Protein AF-A0A938PDQ5-F1 (afdb_monomer_lite)

Secondary structure (DSSP, 8-state):
--EEEHHHHHHHHHHH-S-EEEEEEE-SS-EEEEEEEE-SS-EEEE-TT--EEEE-HHHHHHHSTT-EEEEEEE-

Structure (mmCIF, N/CA/C/O backbone):
data_AF-A0A938PDQ5-F1
#
_entry.id   AF-A0A938PDQ5-F1
#
loop_
_atom_site.group_PDB
_atom_site.id
_atom_site.type_symbol
_atom_site.label_atom_id
_atom_site.label_alt_id
_atom_site.label_comp_id
_atom_site.label_asym_id
_atom_site.label_entity_id
_atom_site.label_seq_id
_atom_site.pdbx_PDB_ins_code
_atom_site.Cartn_x
_atom_site.Cartn_y
_atom_site.Cartn_z
_atom_site.occupancy
_atom_site.B_iso_or_equiv
_atom_site.auth_seq_id
_atom_site.auth_comp_id
_atom_site.auth_asym_id
_atom_site.auth_atom_id
_atom_site.pdbx_PDB_model_num
ATOM 1 N N . MET A 1 1 ? 4.093 15.055 8.740 1.00 60.78 1 MET A N 1
ATOM 2 C CA . MET A 1 1 ? 3.607 13.963 9.608 1.00 60.78 1 MET A CA 1
ATOM 3 C C . MET A 1 1 ? 4.617 12.812 9.511 1.00 60.78 1 MET A C 1
ATOM 5 O O . MET A 1 1 ? 5.685 13.032 8.941 1.00 60.78 1 MET A O 1
ATOM 9 N N . LYS A 1 2 ? 4.415 11.643 10.141 1.00 79.00 2 LYS A N 1
ATOM 10 C CA . LYS A 1 2 ? 5.415 10.553 10.082 1.00 79.00 2 LYS A CA 1
ATOM 11 C C . LYS A 1 2 ? 5.356 9.888 8.703 1.00 79.00 2 LYS A C 1
ATOM 13 O O . LYS A 1 2 ? 4.327 9.320 8.357 1.00 79.00 2 LYS A O 1
ATOM 18 N N . LYS A 1 3 ? 6.457 9.937 7.949 1.00 90.94 3 LYS A N 1
ATOM 19 C CA . LYS A 1 3 ? 6.605 9.179 6.700 1.00 90.94 3 LYS A CA 1
ATOM 20 C C . LYS A 1 3 ? 6.996 7.736 7.008 1.00 90.94 3 LYS A C 1
ATOM 22 O O . LYS A 1 3 ? 7.815 7.506 7.898 1.00 90.94 3 LYS A O 1
ATOM 27 N N . VAL A 1 4 ? 6.418 6.795 6.273 1.00 95.00 4 VAL A N 1
ATOM 28 C CA . VAL A 1 4 ? 6.707 5.358 6.364 1.00 95.00 4 VAL A CA 1
ATOM 29 C C . VAL A 1 4 ? 7.165 4.838 5.008 1.00 95.00 4 VAL A C 1
ATOM 31 O O . VAL A 1 4 ? 6.732 5.336 3.971 1.00 95.00 4 VAL A O 1
ATOM 34 N N . ASN A 1 5 ? 8.059 3.859 4.984 1.00 94.94 5 ASN A N 1
ATOM 35 C CA . ASN A 1 5 ? 8.403 3.185 3.732 1.00 94.94 5 ASN A CA 1
ATOM 36 C C . ASN A 1 5 ? 7.299 2.187 3.324 1.00 94.94 5 ASN A C 1
ATOM 38 O O . ASN A 1 5 ? 6.419 1.853 4.116 1.00 94.94 5 ASN A O 1
ATOM 42 N N . THR A 1 6 ? 7.342 1.682 2.090 1.00 95.00 6 THR A N 1
ATOM 43 C CA . THR A 1 6 ? 6.321 0.754 1.560 1.00 95.00 6 THR A CA 1
ATOM 44 C C . THR A 1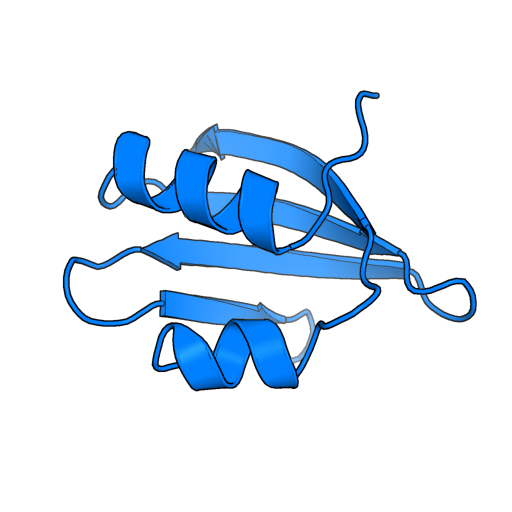 6 ? 6.140 -0.511 2.400 1.00 95.00 6 THR A C 1
ATOM 46 O O . THR A 1 6 ? 5.020 -1.002 2.534 1.00 95.00 6 THR A O 1
ATOM 49 N N . LYS A 1 7 ? 7.214 -1.048 2.991 1.00 95.56 7 LYS A N 1
ATOM 50 C CA . LYS A 1 7 ? 7.121 -2.243 3.838 1.00 95.56 7 LYS A CA 1
ATOM 51 C C . LYS A 1 7 ? 6.386 -1.933 5.143 1.00 95.56 7 LYS A C 1
ATOM 53 O O . LYS A 1 7 ? 5.485 -2.673 5.520 1.00 95.56 7 LYS A O 1
ATOM 58 N N . GLU A 1 8 ? 6.731 -0.826 5.791 1.00 96.19 8 GLU A N 1
ATOM 59 C CA . GLU A 1 8 ? 6.042 -0.357 6.999 1.00 96.19 8 GLU A CA 1
ATOM 60 C C . GLU A 1 8 ? 4.563 -0.052 6.717 1.00 96.19 8 GLU A C 1
ATOM 62 O O . GLU A 1 8 ? 3.693 -0.429 7.500 1.00 96.19 8 GLU A O 1
ATOM 67 N N . LEU A 1 9 ? 4.257 0.579 5.577 1.00 95.75 9 LEU A N 1
ATOM 68 C CA . LEU A 1 9 ? 2.879 0.822 5.151 1.00 95.75 9 LEU A CA 1
ATOM 69 C C . LEU A 1 9 ? 2.101 -0.486 4.995 1.00 95.75 9 LEU A C 1
ATOM 71 O O . LEU A 1 9 ? 0.986 -0.603 5.496 1.00 95.75 9 LEU A O 1
ATOM 75 N N . LEU A 1 10 ? 2.695 -1.482 4.337 1.00 95.06 10 LEU A N 1
ATOM 76 C CA . LEU A 1 10 ? 2.076 -2.789 4.157 1.00 95.06 10 LEU A CA 1
ATOM 77 C C . LEU A 1 10 ? 1.774 -3.461 5.505 1.00 95.06 10 LEU A C 1
ATOM 79 O O . LEU A 1 10 ? 0.681 -3.994 5.690 1.00 95.06 10 LEU A O 1
ATOM 83 N N . GLU A 1 11 ? 2.710 -3.420 6.454 1.00 95.44 11 GLU A N 1
ATOM 84 C CA . GLU A 1 11 ? 2.503 -3.957 7.804 1.00 95.44 11 GLU A CA 1
ATOM 85 C C . GLU A 1 11 ? 1.331 -3.255 8.512 1.00 95.44 11 GLU A C 1
ATOM 87 O O . GLU A 1 11 ? 0.491 -3.915 9.127 1.00 95.44 11 GLU A O 1
ATOM 92 N N . ILE A 1 12 ? 1.209 -1.930 8.372 1.00 94.81 12 ILE A N 1
ATOM 93 C CA . ILE A 1 12 ? 0.066 -1.161 8.890 1.00 94.81 12 ILE A CA 1
ATOM 94 C C . ILE A 1 12 ? -1.243 -1.618 8.229 1.00 94.81 12 ILE A C 1
ATOM 96 O O . ILE A 1 12 ? -2.214 -1.914 8.926 1.00 94.81 12 ILE A O 1
ATOM 100 N N . MET A 1 13 ? -1.272 -1.729 6.899 1.00 93.94 13 MET A N 1
ATOM 101 C CA . MET A 1 13 ? -2.457 -2.155 6.146 1.00 93.94 13 MET A CA 1
ATOM 102 C C . MET A 1 13 ? -2.928 -3.561 6.533 1.00 93.94 13 MET A C 1
ATOM 104 O O . MET A 1 13 ? -4.129 -3.793 6.691 1.00 93.94 13 MET A O 1
ATOM 108 N N . ILE A 1 14 ? -1.992 -4.498 6.703 1.00 93.69 14 ILE A N 1
ATOM 109 C CA . ILE A 1 14 ? -2.290 -5.875 7.111 1.00 93.69 14 ILE A CA 1
ATOM 110 C C . ILE A 1 14 ? -2.887 -5.904 8.520 1.00 93.69 14 ILE A C 1
ATOM 112 O O . ILE A 1 14 ? -3.854 -6.629 8.748 1.00 93.69 14 ILE A O 1
ATOM 116 N N . ASN A 1 15 ? -2.349 -5.109 9.448 1.00 93.25 15 ASN A N 1
ATOM 117 C CA . ASN A 1 15 ? -2.850 -5.044 10.821 1.00 93.25 15 ASN A CA 1
ATOM 118 C C . ASN A 1 15 ? -4.239 -4.404 10.916 1.00 93.25 15 ASN A C 1
ATOM 120 O O . ASN A 1 15 ? -5.050 -4.824 11.739 1.00 93.25 15 ASN A O 1
ATOM 124 N N . LEU A 1 16 ? -4.526 -3.403 10.080 1.00 90.12 16 LEU A N 1
ATOM 125 C CA . LEU A 1 16 ? -5.801 -2.691 10.119 1.00 90.12 16 LEU A CA 1
ATOM 126 C C . LEU A 1 16 ? -6.961 -3.466 9.491 1.00 90.12 16 LEU A C 1
ATOM 128 O O . LEU A 1 16 ? -8.086 -3.193 9.879 1.00 90.12 16 LEU A O 1
ATOM 132 N N . GLN A 1 17 ? -6.691 -4.410 8.578 1.00 80.12 17 GLN A N 1
ATOM 133 C CA . GLN A 1 17 ? -7.647 -5.303 7.896 1.00 80.12 17 GLN A CA 1
ATOM 134 C C . GLN A 1 17 ? -8.921 -4.631 7.347 1.00 80.12 17 GLN A C 1
ATOM 136 O O . GLN A 1 17 ? -9.783 -4.164 8.082 1.00 80.12 17 GLN A O 1
ATOM 141 N N . ASN A 1 18 ? -9.127 -4.668 6.026 1.00 81.06 18 ASN A N 1
ATOM 142 C CA . ASN A 1 18 ? -10.307 -4.102 5.346 1.00 81.06 18 ASN A CA 1
ATOM 143 C C . ASN A 1 18 ? -10.547 -2.588 5.523 1.00 81.06 18 ASN A C 1
ATOM 145 O O . ASN A 1 18 ? -11.463 -2.071 4.889 1.00 81.06 18 ASN A O 1
ATOM 149 N N . ARG A 1 19 ? -9.734 -1.874 6.309 1.00 91.88 19 ARG A N 1
ATOM 150 C CA . ARG A 1 19 ? -9.738 -0.407 6.379 1.00 91.88 19 ARG A CA 1
ATOM 151 C C . ARG A 1 19 ? -9.079 0.192 5.146 1.00 91.88 19 ARG A C 1
ATOM 153 O O . ARG A 1 19 ? -8.123 -0.383 4.614 1.00 91.88 19 ARG A O 1
ATOM 160 N N . THR A 1 20 ? -9.587 1.340 4.718 1.00 93.69 20 THR A N 1
ATOM 161 C CA . THR A 1 20 ? -8.987 2.105 3.624 1.00 93.69 20 THR A CA 1
ATOM 162 C C . THR A 1 20 ? -8.055 3.149 4.217 1.00 93.69 20 THR A C 1
ATOM 164 O O . THR A 1 20 ? -8.426 3.878 5.131 1.00 93.69 20 THR A O 1
ATOM 167 N N . ILE A 1 21 ? -6.837 3.216 3.702 1.00 94.75 21 ILE A N 1
ATOM 168 C CA . ILE A 1 21 ? -5.836 4.208 4.072 1.00 94.75 21 ILE A CA 1
ATOM 169 C C . ILE A 1 21 ? -5.715 5.184 2.914 1.00 94.75 21 ILE A C 1
ATOM 171 O O . ILE A 1 21 ? -5.414 4.771 1.798 1.00 94.75 21 ILE A O 1
ATOM 175 N N . GLU A 1 22 ? -5.921 6.467 3.177 1.00 94.75 22 GLU A N 1
ATOM 176 C CA . GLU A 1 22 ? -5.483 7.510 2.258 1.00 94.75 22 GLU A CA 1
ATOM 177 C C . GLU A 1 22 ? -4.031 7.849 2.578 1.00 94.75 22 GLU A C 1
ATOM 179 O O . GLU A 1 22 ? -3.701 8.215 3.713 1.00 94.75 22 GLU A O 1
ATOM 184 N N . ALA A 1 23 ? -3.160 7.695 1.587 1.00 93.88 23 ALA A N 1
ATOM 185 C CA . ALA A 1 23 ? -1.747 7.980 1.735 1.00 93.88 23 ALA A CA 1
ATOM 186 C C . ALA A 1 23 ? -1.201 8.748 0.533 1.00 93.88 23 ALA A C 1
ATOM 188 O O . ALA A 1 23 ? -1.475 8.424 -0.623 1.00 93.88 23 ALA A O 1
ATOM 189 N N . SER A 1 24 ? -0.366 9.735 0.825 1.00 92.75 24 SER A N 1
ATOM 190 C CA . SER A 1 24 ? 0.385 10.493 -0.163 1.00 92.75 24 SER A CA 1
ATOM 191 C C . SER A 1 24 ? 1.708 9.783 -0.447 1.00 92.75 24 SER A C 1
ATOM 193 O O . SER A 1 24 ? 2.570 9.669 0.429 1.00 92.75 24 SER A O 1
ATOM 195 N N . LEU A 1 25 ? 1.885 9.309 -1.676 1.00 91.19 25 LEU A N 1
ATOM 196 C CA . LEU A 1 25 ? 3.148 8.805 -2.198 1.00 91.19 25 LEU A CA 1
ATOM 197 C C . LEU A 1 25 ? 4.089 9.975 -2.470 1.00 91.19 25 LEU A C 1
ATOM 199 O O . LEU A 1 25 ? 3.764 10.859 -3.257 1.00 91.19 25 LEU A O 1
ATOM 203 N N . ASN A 1 26 ? 5.285 9.932 -1.895 1.00 84.19 26 ASN A N 1
ATOM 204 C CA . ASN A 1 26 ? 6.396 10.801 -2.250 1.00 84.19 26 ASN A CA 1
ATOM 205 C C . ASN A 1 26 ? 7.566 9.940 -2.742 1.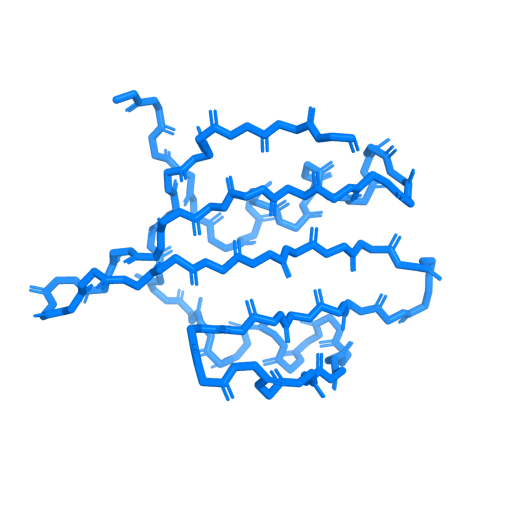00 84.19 26 ASN A C 1
ATOM 207 O O . ASN A 1 26 ? 8.186 9.210 -1.964 1.00 84.19 26 ASN A O 1
ATOM 211 N N . ASN A 1 27 ? 7.875 10.029 -4.038 1.00 72.12 27 ASN A N 1
ATOM 212 C CA . ASN A 1 27 ? 9.036 9.352 -4.636 1.00 72.12 27 ASN A CA 1
ATOM 213 C C . ASN A 1 27 ? 10.190 10.314 -4.984 1.00 72.12 27 ASN A C 1
ATOM 215 O O . ASN A 1 27 ? 11.106 9.941 -5.713 1.00 72.12 27 ASN A O 1
ATOM 219 N N . GLY A 1 28 ? 10.131 11.559 -4.498 1.00 65.44 28 GLY A N 1
ATOM 220 C CA . GLY A 1 28 ? 11.097 12.619 -4.792 1.00 65.44 28 GLY A CA 1
ATOM 221 C C . GLY A 1 28 ? 10.799 13.462 -6.040 1.00 65.44 28 GLY A C 1
ATOM 222 O O . GLY A 1 28 ? 11.283 14.588 -6.108 1.00 65.44 28 GLY A O 1
ATOM 223 N N . ILE A 1 29 ? 9.988 12.978 -6.990 1.00 65.88 29 ILE A N 1
ATOM 224 C CA . ILE A 1 29 ? 9.644 13.710 -8.229 1.00 65.88 29 ILE A CA 1
ATOM 225 C C . ILE A 1 29 ? 8.158 14.080 -8.268 1.00 65.88 29 ILE A C 1
ATOM 227 O O . ILE A 1 29 ? 7.801 15.171 -8.709 1.00 65.88 29 ILE A O 1
ATOM 231 N N . PHE A 1 30 ? 7.290 13.203 -7.765 1.00 69.56 30 PHE A N 1
ATOM 232 C CA . PHE A 1 30 ? 5.846 13.413 -7.768 1.00 69.56 30 PHE A CA 1
ATOM 233 C C . PHE A 1 30 ? 5.255 13.162 -6.382 1.00 69.56 30 PHE A C 1
ATOM 235 O O . PHE A 1 30 ? 5.747 12.316 -5.629 1.00 69.56 30 PHE A O 1
ATOM 242 N N . ASN A 1 31 ? 4.192 13.909 -6.076 1.00 80.50 31 ASN A N 1
ATOM 243 C CA . ASN A 1 31 ? 3.282 13.616 -4.979 1.00 80.50 31 ASN A CA 1
ATOM 244 C C . ASN A 1 31 ? 1.971 13.119 -5.590 1.00 80.50 31 ASN A C 1
ATOM 246 O O . ASN A 1 31 ? 1.400 13.811 -6.434 1.00 80.50 31 ASN A O 1
ATOM 250 N N . ALA A 1 32 ? 1.513 11.940 -5.184 1.00 88.12 32 ALA A N 1
ATOM 251 C CA . ALA A 1 32 ? 0.239 11.378 -5.624 1.00 88.12 32 ALA A CA 1
ATOM 252 C C . ALA A 1 32 ? -0.532 10.840 -4.419 1.00 88.12 32 ALA A C 1
ATOM 254 O O . ALA A 1 32 ? 0.064 10.227 -3.538 1.00 88.12 32 ALA A O 1
ATOM 255 N N . THR A 1 33 ? -1.843 11.063 -4.380 1.00 91.56 33 THR A N 1
ATOM 256 C CA . THR A 1 33 ? -2.718 10.497 -3.347 1.00 91.56 33 THR A CA 1
ATOM 257 C C . THR A 1 33 ? -3.230 9.141 -3.808 1.00 91.56 33 THR A C 1
ATOM 259 O O . THR A 1 33 ? -3.703 9.006 -4.938 1.00 91.56 33 THR A O 1
ATOM 262 N N . HIS A 1 34 ? -3.137 8.157 -2.921 1.00 93.56 34 HIS A N 1
ATOM 263 C CA . HIS A 1 34 ? -3.603 6.795 -3.131 1.00 93.56 34 HIS A CA 1
ATOM 264 C C . HIS A 1 34 ? -4.580 6.392 -2.031 1.00 93.56 34 HIS A C 1
ATOM 266 O O . HIS A 1 34 ? -4.365 6.692 -0.854 1.00 93.56 34 HIS A O 1
ATOM 272 N N . PHE A 1 35 ? -5.611 5.642 -2.411 1.00 94.19 35 PHE A N 1
ATOM 273 C CA . PHE A 1 35 ? -6.494 4.942 -1.486 1.00 94.19 35 PHE A CA 1
ATOM 274 C C . PHE A 1 35 ? -6.136 3.461 -1.480 1.00 94.19 35 PHE A C 1
ATOM 276 O O . PHE A 1 35 ? -6.321 2.746 -2.464 1.00 94.19 35 PHE A O 1
ATOM 283 N N . LEU A 1 36 ? -5.613 3.004 -0.350 1.00 95.06 36 LEU A N 1
ATOM 284 C CA . LEU A 1 36 ? -5.003 1.695 -0.198 1.00 95.06 36 LEU A CA 1
ATOM 285 C C . LEU A 1 36 ? -5.817 0.831 0.761 1.00 95.06 36 LEU A C 1
ATOM 287 O O . LEU A 1 36 ? -6.157 1.257 1.862 1.00 95.06 36 LEU A O 1
ATOM 291 N N . ARG A 1 37 ? -6.095 -0.419 0.389 1.00 94.75 37 ARG A N 1
ATOM 292 C CA . ARG A 1 37 ? -6.818 -1.365 1.253 1.00 94.75 37 ARG A CA 1
ATOM 293 C C . ARG A 1 37 ? -6.254 -2.769 1.141 1.00 94.75 37 ARG A C 1
ATOM 295 O O . ARG A 1 37 ? -6.048 -3.283 0.045 1.00 94.75 37 ARG A O 1
ATOM 302 N N . PHE A 1 38 ? -6.087 -3.443 2.274 1.00 94.06 38 PHE A 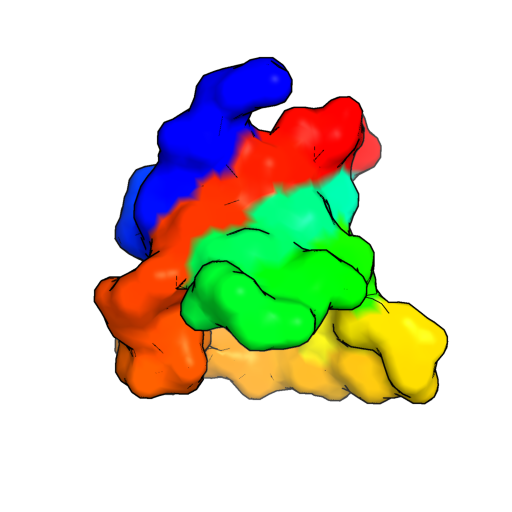N 1
ATOM 303 C CA . PHE A 1 38 ? -5.744 -4.862 2.293 1.00 94.06 38 PHE A CA 1
ATOM 304 C C . PHE A 1 38 ? -6.997 -5.724 2.477 1.00 94.06 38 PHE A C 1
ATOM 306 O O . PHE A 1 38 ? -7.663 -5.654 3.509 1.00 94.06 38 PHE A O 1
ATOM 313 N N . GLY A 1 39 ? -7.315 -6.549 1.475 1.00 91.06 39 GLY A N 1
ATOM 314 C CA . GLY A 1 39 ? -8.462 -7.467 1.490 1.00 91.06 39 GLY A CA 1
ATOM 315 C C . GLY A 1 39 ? -8.095 -8.911 1.838 1.00 91.06 39 GLY A C 1
ATOM 316 O O . GLY A 1 39 ? -8.687 -9.843 1.297 1.00 91.06 39 GLY A O 1
ATOM 317 N N . GLY A 1 40 ? -7.061 -9.122 2.655 1.00 87.94 40 GLY A N 1
ATOM 318 C CA . GLY A 1 40 ? -6.639 -10.439 3.151 1.00 87.94 40 GLY A CA 1
ATOM 319 C C . GLY A 1 40 ? -5.712 -11.223 2.217 1.00 87.94 40 GLY A C 1
ATOM 320 O O . GLY A 1 40 ? -4.732 -11.797 2.678 1.00 87.94 40 GLY A O 1
ATOM 321 N N . ARG A 1 41 ? -5.992 -11.250 0.908 1.00 87.94 41 ARG A N 1
ATOM 322 C CA . ARG A 1 41 ? -5.121 -11.909 -0.097 1.00 87.94 41 ARG A CA 1
ATOM 323 C C . ARG A 1 41 ? -4.451 -10.944 -1.063 1.00 87.94 41 ARG A C 1
ATOM 325 O O . ARG A 1 41 ? -3.375 -11.237 -1.567 1.00 87.94 41 ARG A O 1
ATOM 332 N N . LYS A 1 42 ? -5.112 -9.824 -1.340 1.00 92.25 42 LYS A N 1
ATOM 333 C CA . LYS A 1 42 ? -4.670 -8.810 -2.293 1.00 92.25 42 LYS A CA 1
ATOM 334 C C . LYS A 1 42 ? -4.697 -7.434 -1.658 1.00 92.25 42 LYS A C 1
ATOM 336 O O . LYS A 1 42 ? -5.503 -7.174 -0.756 1.00 92.25 42 LYS A O 1
ATOM 341 N N . LEU A 1 43 ? -3.833 -6.575 -2.176 1.00 93.62 43 LEU A N 1
ATOM 342 C CA . LEU A 1 43 ? -3.834 -5.150 -1.911 1.00 93.62 43 LEU A CA 1
ATOM 343 C C . LEU A 1 43 ? -4.577 -4.447 -3.048 1.00 93.62 43 LEU A C 1
ATOM 345 O O . LEU A 1 43 ? -4.367 -4.770 -4.214 1.00 93.62 43 LEU A O 1
ATOM 349 N N . TYR A 1 44 ? -5.470 -3.535 -2.693 1.00 93.94 44 TYR A N 1
ATOM 350 C CA . TYR A 1 44 ? -6.188 -2.674 -3.622 1.00 93.94 44 TYR A CA 1
ATOM 351 C C . TYR A 1 44 ? -5.615 -1.273 -3.507 1.00 93.94 44 TYR A C 1
ATOM 353 O O . TYR A 1 44 ? -5.409 -0.794 -2.391 1.00 93.94 44 TYR A O 1
ATOM 361 N N . ASP A 1 45 ? -5.348 -0.668 -4.651 1.00 93.38 45 ASP A N 1
ATOM 362 C CA . ASP A 1 45 ? -4.710 0.628 -4.789 1.00 93.38 45 ASP A CA 1
ATOM 363 C C . ASP A 1 45 ? -5.463 1.428 -5.846 1.00 93.38 45 ASP A C 1
ATOM 365 O O . ASP A 1 45 ? -5.548 1.001 -6.997 1.00 93.38 45 ASP A O 1
ATOM 369 N N . CYS A 1 46 ? -6.051 2.543 -5.425 1.00 91.88 46 CYS A N 1
ATOM 370 C CA . CYS A 1 46 ? -6.773 3.457 -6.294 1.00 91.88 46 CYS A CA 1
ATOM 371 C C . CYS A 1 46 ? -6.056 4.808 -6.299 1.00 91.88 46 CYS A C 1
ATOM 373 O O . CYS A 1 46 ? -5.991 5.489 -5.268 1.00 91.88 46 CYS A O 1
ATOM 375 N N . GLY A 1 47 ? -5.499 5.169 -7.455 1.00 83.62 47 GLY A N 1
ATOM 376 C CA . GLY A 1 47 ? -4.868 6.464 -7.687 1.00 83.62 47 GLY A CA 1
ATOM 377 C C . GLY A 1 47 ? -5.869 7.553 -8.087 1.00 83.62 47 GLY A C 1
ATOM 378 O O . GLY A 1 47 ? -7.074 7.331 -8.207 1.00 83.62 47 GLY A O 1
ATOM 379 N N . ILE A 1 48 ? -5.357 8.759 -8.349 1.00 72.31 48 ILE A N 1
ATOM 380 C CA . ILE A 1 48 ? -6.166 9.915 -8.780 1.00 72.31 48 ILE A CA 1
ATOM 381 C C . ILE A 1 48 ? -6.865 9.712 -10.136 1.00 72.31 48 ILE A C 1
ATOM 383 O O . ILE A 1 48 ? -7.885 10.338 -10.413 1.00 72.31 48 ILE A O 1
ATOM 387 N N . ASP A 1 49 ? -6.342 8.823 -10.981 1.00 77.50 49 ASP A N 1
ATOM 388 C CA . ASP A 1 49 ? -6.949 8.432 -12.256 1.00 77.50 49 ASP A CA 1
ATOM 389 C C . ASP A 1 49 ? -8.145 7.479 -12.086 1.00 77.50 49 ASP A C 1
ATOM 391 O O . ASP A 1 49 ? -8.747 7.064 -13.075 1.00 77.50 49 ASP A O 1
ATOM 395 N N . SER A 1 50 ? -8.521 7.169 -10.836 1.00 75.25 50 SER A N 1
ATOM 396 C CA . SER A 1 50 ? -9.574 6.213 -10.477 1.00 75.25 50 SER A CA 1
ATOM 397 C C . SER A 1 50 ? -9.326 4.804 -11.024 1.00 75.25 50 SER A C 1
ATOM 399 O O . SER A 1 50 ? -10.260 4.007 -11.140 1.00 75.25 50 SER A O 1
ATOM 401 N N . ALA A 1 51 ? -8.080 4.483 -11.385 1.00 78.50 51 ALA A N 1
ATOM 402 C CA . ALA A 1 51 ? -7.715 3.138 -11.779 1.00 78.50 51 ALA A CA 1
ATOM 403 C C . ALA A 1 51 ? -7.568 2.273 -10.522 1.00 78.50 51 ALA A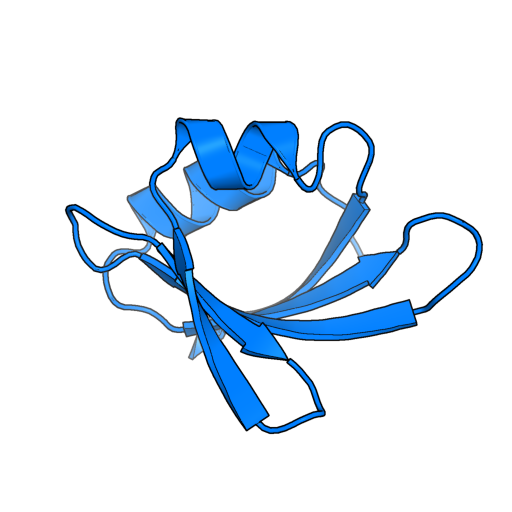 C 1
ATOM 405 O O . ALA A 1 51 ? -6.639 2.446 -9.735 1.00 78.50 51 ALA A O 1
ATOM 406 N N . ASP A 1 52 ? -8.482 1.319 -10.353 1.00 84.81 52 ASP A N 1
ATOM 407 C CA . ASP A 1 52 ? -8.390 0.312 -9.301 1.00 84.81 52 ASP A CA 1
ATOM 408 C C . ASP A 1 52 ? -7.400 -0.780 -9.715 1.00 84.81 52 ASP A C 1
ATOM 410 O O . ASP A 1 52 ? -7.707 -1.670 -10.517 1.00 84.81 52 ASP A O 1
ATOM 414 N N . ILE A 1 53 ? -6.199 -0.737 -9.145 1.00 91.75 53 ILE A N 1
ATOM 415 C CA . ILE A 1 53 ? -5.172 -1.753 -9.353 1.00 91.75 53 ILE A CA 1
ATOM 416 C C . ILE A 1 53 ? -5.200 -2.739 -8.184 1.00 91.75 53 ILE A C 1
ATOM 418 O O . ILE A 1 53 ? -5.295 -2.372 -7.012 1.00 91.75 53 ILE A O 1
ATOM 422 N N . SER A 1 54 ? -5.114 -4.031 -8.506 1.00 94.56 54 SER A N 1
ATOM 423 C CA . SER A 1 54 ? -4.950 -5.086 -7.506 1.00 94.56 54 SER A CA 1
ATOM 424 C C . SER A 1 54 ? -3.535 -5.640 -7.561 1.00 94.56 54 SER A C 1
ATOM 426 O O . SER A 1 54 ? -3.101 -6.083 -8.625 1.00 94.56 54 SER A O 1
ATOM 428 N N . TRP A 1 55 ? -2.873 -5.711 -6.414 1.00 94.88 55 TRP A N 1
ATOM 429 C CA . TRP A 1 55 ? -1.501 -6.182 -6.293 1.00 94.88 55 TRP A CA 1
ATOM 430 C C . TRP A 1 55 ? -1.414 -7.447 -5.441 1.00 94.88 55 TRP A C 1
ATOM 432 O O . TRP A 1 55 ? -2.091 -7.581 -4.411 1.00 94.88 55 TRP A O 1
ATOM 442 N N . ASN A 1 56 ? -0.514 -8.353 -5.825 1.00 95.69 56 ASN A N 1
ATOM 443 C CA . ASN A 1 56 ? 0.103 -9.254 -4.858 1.00 95.69 56 ASN A CA 1
ATOM 444 C C . ASN A 1 56 ? 1.103 -8.467 -3.992 1.00 95.69 56 ASN A C 1
ATOM 446 O O . ASN A 1 56 ? 1.684 -7.480 -4.444 1.00 95.69 56 ASN A O 1
ATOM 450 N N . ILE A 1 57 ? 1.350 -8.924 -2.761 1.00 93.06 57 ILE A N 1
ATOM 451 C CA . ILE A 1 57 ? 2.267 -8.252 -1.820 1.00 93.06 57 ILE A CA 1
ATOM 452 C C . ILE A 1 57 ? 3.650 -8.013 -2.447 1.00 93.06 57 ILE A C 1
ATOM 454 O O . ILE A 1 57 ? 4.158 -6.892 -2.427 1.00 93.06 57 ILE A O 1
ATOM 458 N N . ASP A 1 58 ? 4.230 -9.045 -3.060 1.00 94.69 58 ASP A N 1
ATOM 459 C CA . ASP A 1 58 ? 5.564 -8.945 -3.658 1.00 94.69 58 ASP A CA 1
ATOM 460 C C . ASP A 1 58 ? 5.598 -8.008 -4.872 1.00 94.69 58 ASP A C 1
ATOM 462 O O . ASP A 1 58 ? 6.622 -7.391 -5.153 1.00 94.69 58 ASP A O 1
ATOM 466 N N . GLU A 1 59 ? 4.491 -7.898 -5.611 1.00 95.31 59 GLU A N 1
ATOM 467 C CA . GLU A 1 59 ? 4.383 -6.970 -6.740 1.00 95.31 59 GLU A CA 1
ATOM 468 C C . GLU A 1 59 ? 4.336 -5.527 -6.249 1.00 95.31 59 GLU A C 1
ATOM 470 O O . GLU A 1 59 ? 5.076 -4.698 -6.772 1.00 95.31 59 GLU A O 1
ATOM 475 N N . PHE A 1 60 ? 3.549 -5.249 -5.207 1.00 94.00 60 PHE A N 1
ATOM 476 C CA . PHE A 1 60 ? 3.450 -3.920 -4.605 1.00 94.00 60 PHE A CA 1
ATOM 477 C C . PHE A 1 60 ? 4.807 -3.435 -4.072 1.00 94.00 60 PHE A C 1
ATOM 479 O O . PHE A 1 60 ? 5.243 -2.325 -4.376 1.00 94.00 60 PHE A O 1
ATOM 486 N N . LEU A 1 61 ? 5.532 -4.301 -3.353 1.00 93.94 61 LEU A N 1
ATOM 487 C CA . LEU A 1 61 ? 6.874 -3.993 -2.844 1.00 93.94 61 LEU A CA 1
ATOM 488 C C 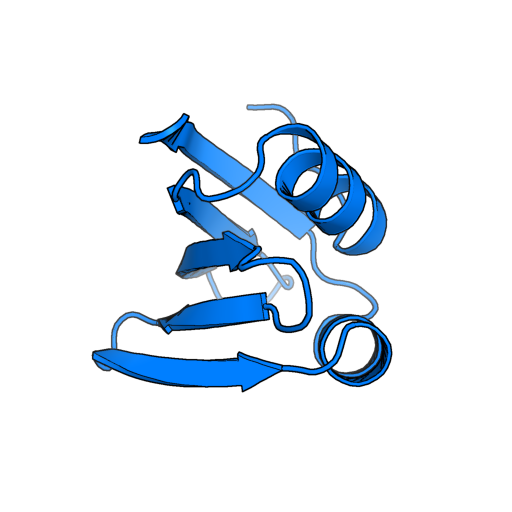. LEU A 1 61 ? 7.890 -3.747 -3.970 1.00 93.94 61 LEU A C 1
ATOM 490 O O . LEU A 1 61 ? 8.737 -2.864 -3.846 1.00 93.94 61 LEU A O 1
ATOM 494 N N . ARG A 1 62 ? 7.810 -4.504 -5.074 1.00 94.94 62 ARG A N 1
ATOM 495 C CA . ARG A 1 62 ? 8.676 -4.302 -6.249 1.00 94.94 62 ARG A CA 1
ATOM 496 C C . ARG A 1 62 ? 8.319 -3.058 -7.054 1.00 94.94 62 ARG A C 1
ATOM 498 O O . ARG A 1 62 ? 9.213 -2.489 -7.671 1.00 94.94 62 ARG A O 1
ATOM 505 N N . HIS A 1 63 ? 7.048 -2.664 -7.080 1.00 92.38 63 HIS A N 1
ATOM 506 C CA . HIS A 1 63 ? 6.591 -1.473 -7.793 1.00 92.38 63 HIS A CA 1
ATOM 507 C C . HIS A 1 63 ? 6.986 -0.190 -7.048 1.00 92.38 63 HIS A C 1
ATOM 509 O O . HIS A 1 63 ? 7.412 0.782 -7.668 1.00 92.38 63 HIS A O 1
ATOM 515 N N . TYR A 1 64 ? 6.949 -0.222 -5.712 1.00 91.19 64 TYR A N 1
ATOM 516 C CA . TYR A 1 64 ? 7.292 0.908 -4.846 1.00 91.19 64 TYR A CA 1
ATOM 517 C C . TYR A 1 64 ? 8.491 0.617 -3.916 1.00 91.19 64 TYR A C 1
ATOM 519 O O . TYR A 1 64 ? 8.364 0.738 -2.695 1.00 91.19 64 TYR A O 1
ATOM 527 N N . PRO A 1 65 ? 9.686 0.268 -4.431 1.00 89.81 65 PRO A N 1
ATOM 528 C CA . PRO A 1 65 ? 10.786 -0.226 -3.597 1.00 89.81 65 PRO A CA 1
ATOM 529 C C . PRO A 1 65 ? 11.458 0.863 -2.745 1.00 89.81 65 PRO A C 1
ATOM 531 O O . PRO A 1 65 ? 12.073 0.555 -1.728 1.00 89.81 65 PRO A O 1
ATOM 534 N N . GLN A 1 66 ? 11.357 2.132 -3.154 1.00 88.25 66 GLN A N 1
ATOM 535 C CA . GLN A 1 66 ? 11.981 3.287 -2.486 1.00 88.25 66 GLN A CA 1
ATOM 536 C C . GLN A 1 66 ? 10.979 4.414 -2.196 1.00 88.25 66 GLN A C 1
ATOM 538 O O . GLN A 1 66 ? 11.360 5.566 -1.998 1.00 88.25 66 GLN A O 1
ATOM 543 N N . ALA A 1 67 ? 9.688 4.093 -2.208 1.00 90.75 67 ALA A N 1
ATOM 544 C CA . ALA A 1 67 ? 8.643 5.055 -1.914 1.00 90.75 67 ALA A CA 1
ATOM 545 C C . ALA A 1 67 ? 8.573 5.368 -0.417 1.00 90.75 67 ALA A C 1
ATOM 547 O O . ALA A 1 67 ? 8.698 4.479 0.432 1.00 90.75 67 ALA A O 1
ATOM 548 N N . PHE A 1 68 ? 8.293 6.634 -0.121 1.00 93.38 68 PHE A N 1
ATOM 549 C CA . PHE A 1 68 ? 7.855 7.070 1.194 1.00 93.38 68 PHE A CA 1
ATOM 550 C C . PHE A 1 68 ? 6.400 7.498 1.118 1.00 93.38 68 PHE A C 1
ATOM 552 O O . PHE A 1 68 ? 5.989 8.174 0.179 1.00 93.38 68 PHE A O 1
ATOM 559 N N . TRP A 1 69 ? 5.646 7.127 2.137 1.00 94.06 69 TRP A N 1
ATOM 560 C CA . TRP A 1 69 ? 4.219 7.355 2.224 1.00 94.06 69 TRP A CA 1
ATOM 561 C C . TRP A 1 69 ? 3.918 8.190 3.449 1.00 94.06 69 TRP A C 1
ATOM 563 O O . TRP A 1 69 ? 4.430 7.932 4.541 1.00 94.06 69 TRP A O 1
ATOM 573 N N . GLU A 1 70 ? 3.087 9.197 3.265 1.00 94.25 70 GLU A N 1
ATOM 574 C CA . GLU A 1 70 ? 2.518 9.976 4.350 1.00 94.25 70 GLU A CA 1
ATOM 575 C C . GLU A 1 70 ? 1.057 9.563 4.499 1.00 94.25 70 GLU A C 1
ATOM 577 O O . GLU A 1 70 ? 0.275 9.703 3.567 1.00 94.25 70 GLU A O 1
ATOM 582 N N . ILE A 1 71 ? 0.716 8.955 5.637 1.00 93.88 71 ILE A N 1
ATOM 583 C CA . ILE A 1 71 ? -0.657 8.522 5.916 1.00 93.88 71 ILE A CA 1
ATOM 584 C C . ILE A 1 71 ? -1.454 9.756 6.334 1.00 93.88 71 ILE A C 1
ATOM 586 O O . ILE A 1 71 ? -1.162 10.342 7.377 1.00 93.88 71 ILE A O 1
ATOM 590 N N . GLU A 1 72 ? -2.450 10.115 5.530 1.00 93.12 72 GLU A N 1
ATOM 591 C CA . GLU A 1 72 ? -3.301 11.288 5.748 1.00 93.12 72 GLU A CA 1
ATOM 592 C C . GLU A 1 72 ? -4.504 10.918 6.624 1.00 93.12 72 GLU A C 1
ATOM 594 O O . GLU A 1 72 ? -4.799 11.585 7.616 1.00 93.12 72 GLU A O 1
ATOM 599 N N . GLN A 1 73 ? -5.178 9.808 6.296 1.00 92.69 73 GLN A N 1
ATOM 600 C CA . GLN A 1 73 ? -6.323 9.312 7.060 1.00 92.69 73 GLN A CA 1
ATOM 601 C C . GLN A 1 73 ? -6.530 7.799 6.930 1.00 92.69 73 GLN A C 1
ATOM 603 O O . GLN A 1 73 ? -6.095 7.160 5.973 1.00 92.69 73 GLN A O 1
ATOM 608 N N . ILE A 1 74 ? -7.221 7.225 7.917 1.00 92.56 74 ILE A N 1
ATOM 609 C CA . ILE A 1 74 ? -7.653 5.822 7.938 1.00 92.56 74 ILE A CA 1
ATOM 610 C C . ILE A 1 74 ? -9.173 5.810 8.110 1.00 92.56 74 ILE A C 1
ATOM 612 O O . ILE A 1 74 ? -9.679 6.284 9.131 1.00 92.56 74 ILE A O 1
ATOM 616 N N . VAL A 1 75 ? -9.881 5.255 7.124 1.00 86.56 75 VAL A N 1
ATOM 617 C CA . VAL A 1 75 ? -11.349 5.165 7.057 1.00 86.56 75 VAL A CA 1
ATOM 618 C C . VAL A 1 75 ? -11.812 3.766 7.415 1.00 86.56 75 VAL A C 1
ATOM 620 O O . VAL A 1 75 ? -11.255 2.759 6.919 1.00 86.56 75 VAL A O 1
#

Radius of gyration: 11.07 Å; chains: 1; bounding box: 23×26×23 Å

Foldseek 3Di:
DDKDAQVVVVVVQLVVAQKWWWKWKDPPPDTWTWTWHDNPQWIWIATPVRDTDIDGPVRSCVVRVPIIIDTPDID

Sequence (75 aa):
MKKVNTKELLEIMINLQNRTIEASLNNGIFNATHFLRFGGRKLYDCGIDSADISWNIDEFLRHYPQAFWEIEQIV

pLDDT: mean 89.36, std 8.08, range [60.78, 96.19]

=== Feature glossary ===
Reading guide. The protein is described through the following features:

Foldseek 3Di. A 3Di character summarizes, for each residue, the relative orientation of the Cα frame of its nearest spatial neighbor. Because it encodes fold topology rather than chemistry, 3Di alignments detect remote structural similarity that sequence alignment misses.

Contact-map, Ramachandran, and PAE plots. Plot images: a contact map (which residues are close in 3D, as an N×N binary image), a Ramachandran scatter (backbone torsion angles, revealing secondary-structure composition at a glance), and — for AlphaFold structures — a PAE heatmap (pairwise prediction confidence).

Radius of gyration, Cα contacts, bounding box. Radius of gyration (Rg) is the root-mean-square distance of Cα atoms from their centroid — a single number for overall size and compactness. A globular domain of N residues has Rg ≈ 2.2·N^0.38 Å; an extended or disordered chain has a much larger Rg. The Cα contact count is the number of residue pairs whose Cα atoms are within 8 Å and are more than four positions apart in sequence — a standard proxy for tertiary packing density. The bounding box is the smallest axis-aligned box enclosing all Cα atoms.

Secondary structure (8-state, DSSP). Eight-state secondary structure (DSSP): H is the canonical α-helix, G the tighter 3₁₀-helix, I the wider π-helix; E/B are β-structure, T and S are turns and bends, and '-' is everything else. DSSP derives these from the pattern of main-chain N–H···O=C hydrogen bonds, not from the sequence.

B-factor. B-factor (Debye–Waller factor) reflects atomic displacement in the crystal lattice. It is an experimental observab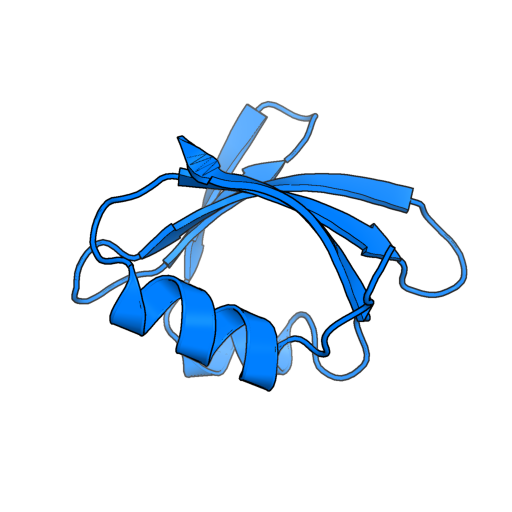le (units Å²), not a prediction; low values mean the atom is pinned down, high values mean it moves or is heterogeneous across the crystal.

pLDDT. pLDDT is the predicted lDDT-Cα score: AlphaFold's confidence that the local environment of each residue (all inter-atomic distances within 15 Å) is correctly placed. It is a per-residue number between 0 and 100, with higher meaning more reliable.

Nearest PDB structures. Nearest PDB neighbors are the top structural matches found by Foldseek when searching this structure against the entire Protein Data Bank. Each hit reports a TM-score (0 to 1; >0.5 almost always implies the same fold) and an E-value. These are *structural* homologs — they may share no detectable sequence similarity.

Solvent-accessible surface area. Accessible surface area quantifies burial. A residue with SASA near zero is packed into the hydrophobic core; one with SASA >100 Å² sits on the surface. Computed here via the Shrake–Rupley numerical algorithm with a 1.4 Å probe.

Rendered structure images. Structure images are PyMOL renders from six orthogonal camera directions. Cartoon representation draws helices as coils and strands as arrows; sticks shows the backbone as bonds; surface shows the solvent-excluded envelope. Rainbow coloring maps sequence position to hue (blue→red, N→C); chain coloring assigns a distinct color per polypeptide.

Backbone torsions (φ/ψ). φ (phi) and ψ (psi) are the two rotatable backbone dihedrals per residue: φ is the C(i-1)–N–Cα–C torsion, ψ is the N–Cα–C–N(i+1) torsion, both in degrees on (−180°, 180°]. α-helical residues cluster near (−60°, −45°); β-strand residues near (−120°, +130°). A Ramachandran plot is simply a scatter of (φ, ψ) for every residue.

Predicted aligned error. Predicted Aligned Error (PAE) is an AlphaFold confidence matrix: entry (i, j) is the expected error in the position of residue j, in ångströms, when the prediction is superimposed on the true structure at residue i. Low PAE within a block of residues means that block is internally rigid and well-predicted; high PAE between two blocks means their relative placement is uncertain even if each block individually is confident.

mmCIF coordinates. Structure coordinates are given as an mmCIF _atom_site loop: one row per atom with element, residue name, chain id, sequence number, and x/y/z position in Å. Only the four main-chain atoms per residue are included here; side chains are omitted to keep the record compact.

InterPro / GO / CATH / organism. Database cross-references. InterPro integrates a dozen domain/family signature databases into unified entries with residue-range hits. GO terms attach function/process/location labels with evidence codes. CATH codes position the fold in a four-level structural taxonomy. Organism is the NCBI-taxonomy species name.

Secondary structure (3-state, P-SEA). SS3 is a coarse helix/strand/coil call (letters a/b/c) made by the P-SEA algorithm from inter-Cα distances and dihedrals. It is less detailed than DSSP but needs only Cα positions.

Sequence. Sequence gives the chain of amino acids in standard one-letter code (A=alanine, C=cysteine, …, Y=tyrosine), read N→C. It is the only feature that is directly encoded by the gene; all structural features are derived from the folded form of this sequence.